Protein AF-A0AA35RTX1-F1 (afdb_monomer_lite)

Structure (mmCIF, N/CA/C/O backbone):
data_AF-A0AA35RTX1-F1
#
_entry.id   AF-A0AA35RTX1-F1
#
loop_
_atom_site.group_PDB
_atom_site.id
_atom_site.type_symbol
_atom_site.label_atom_id
_atom_site.label_alt_id
_atom_site.label_comp_id
_atom_site.label_asym_id
_atom_site.label_entity_id
_atom_site.label_seq_id
_atom_site.pdbx_PDB_ins_code
_atom_site.Cartn_x
_atom_site.Cartn_y
_atom_site.Cartn_z
_atom_site.occupancy
_atom_site.B_iso_or_equiv
_atom_site.auth_seq_id
_atom_site.auth_comp_id
_atom_site.auth_asym_id
_atom_site.auth_atom_id
_atom_site.pdbx_PDB_model_num
ATOM 1 N N . MET A 1 1 ? -9.152 11.169 -4.124 1.00 43.41 1 MET A N 1
ATOM 2 C CA . MET A 1 1 ? -8.876 11.244 -5.568 1.00 43.41 1 MET A CA 1
ATOM 3 C C . MET A 1 1 ? -8.551 9.827 -5.999 1.00 43.41 1 MET A C 1
ATOM 5 O O . MET A 1 1 ? -7.445 9.367 -5.751 1.00 43.41 1 MET A O 1
ATOM 9 N N . GLU A 1 2 ? -9.568 9.090 -6.441 1.00 52.84 2 GLU A N 1
ATOM 10 C CA . GLU A 1 2 ? -9.391 7.766 -7.047 1.00 52.84 2 GLU A CA 1
ATOM 11 C C . GLU A 1 2 ? -8.772 8.004 -8.422 1.00 52.84 2 GLU A C 1
ATOM 13 O O . GLU A 1 2 ? -9.386 8.641 -9.274 1.00 52.84 2 GLU A O 1
ATOM 18 N N . LEU A 1 3 ? -7.515 7.606 -8.590 1.00 53.78 3 LEU A N 1
ATOM 19 C CA . LEU A 1 3 ? -6.882 7.579 -9.903 1.00 53.78 3 LEU A CA 1
ATOM 20 C C . LEU A 1 3 ? -7.445 6.366 -10.637 1.00 53.78 3 LEU A C 1
ATOM 22 O O . LEU A 1 3 ? -7.446 5.265 -10.083 1.00 53.78 3 LEU A O 1
ATOM 26 N N . SER A 1 4 ? -7.963 6.586 -11.841 1.00 64.62 4 SER A N 1
ATOM 27 C CA . SER A 1 4 ? -8.550 5.524 -12.653 1.00 64.62 4 SER A CA 1
ATOM 28 C C . SER A 1 4 ? -7.476 4.502 -13.043 1.00 64.62 4 SER A C 1
ATOM 30 O O . SER A 1 4 ? -6.302 4.848 -13.180 1.00 64.62 4 SER A O 1
ATOM 32 N N . GLU A 1 5 ? -7.851 3.232 -13.227 1.00 61.72 5 GLU A N 1
ATOM 33 C CA . GLU A 1 5 ? -6.925 2.169 -13.671 1.00 61.72 5 GLU A CA 1
ATOM 34 C C . GLU A 1 5 ? -6.174 2.546 -14.966 1.00 61.72 5 GLU A C 1
ATOM 36 O O . GLU A 1 5 ? -5.044 2.113 -15.196 1.00 61.72 5 GLU A O 1
ATOM 41 N N . GLU A 1 6 ? -6.767 3.425 -15.775 1.00 64.25 6 GLU A N 1
ATOM 42 C CA . GLU A 1 6 ? -6.218 3.912 -17.039 1.00 64.25 6 GLU A CA 1
ATOM 43 C C . GLU A 1 6 ? -4.968 4.790 -16.868 1.00 64.25 6 GLU A C 1
ATOM 45 O O . GLU A 1 6 ? -4.125 4.838 -17.771 1.00 64.25 6 GLU A O 1
ATOM 50 N N . ASP A 1 7 ? -4.799 5.434 -15.711 1.00 77.00 7 ASP A N 1
ATOM 51 C CA . ASP A 1 7 ? -3.660 6.315 -15.435 1.00 77.00 7 ASP A CA 1
ATOM 52 C C . ASP A 1 7 ? -2.388 5.515 -15.121 1.00 77.00 7 ASP A C 1
ATOM 54 O O . ASP A 1 7 ? -1.296 5.867 -15.570 1.00 77.00 7 ASP A O 1
ATOM 58 N N . TRP A 1 8 ? -2.528 4.374 -14.440 1.00 78.88 8 TRP A N 1
ATOM 59 C CA . TRP A 1 8 ? -1.402 3.520 -14.044 1.00 78.88 8 TRP A CA 1
ATOM 60 C C . TRP A 1 8 ? -0.687 2.876 -15.234 1.00 78.88 8 TRP A C 1
ATOM 62 O O . TRP A 1 8 ? 0.525 2.673 -15.207 1.00 78.88 8 TRP A O 1
ATOM 72 N N . SER A 1 9 ? -1.426 2.583 -16.304 1.00 83.56 9 SER A N 1
ATOM 73 C CA . SER A 1 9 ? -0.908 1.882 -17.486 1.00 83.56 9 SER A CA 1
ATOM 74 C C . SER A 1 9 ? 0.150 2.671 -18.279 1.00 83.56 9 SER A C 1
ATOM 76 O O . SER A 1 9 ? 0.973 2.078 -18.992 1.00 83.56 9 SER A O 1
ATOM 78 N N . LYS A 1 10 ? 0.132 4.005 -18.157 1.00 86.88 10 LYS A N 1
ATOM 79 C CA . LYS A 1 10 ? 0.979 4.942 -18.914 1.00 86.88 10 LYS A CA 1
ATOM 80 C C . LYS A 1 10 ? 2.290 5.283 -18.205 1.00 86.88 10 LYS A C 1
ATOM 82 O O . LYS A 1 10 ? 3.178 5.839 -18.843 1.00 86.88 10 LYS A O 1
ATOM 87 N N . LEU A 1 11 ? 2.404 4.951 -16.922 1.00 88.19 11 LEU A N 1
ATOM 88 C CA . LEU A 1 11 ? 3.581 5.247 -16.111 1.00 88.19 11 LEU A CA 1
ATOM 89 C C . LEU A 1 11 ? 4.765 4.347 -16.485 1.00 88.19 11 LEU A C 1
ATOM 91 O O . LEU A 1 11 ? 4.610 3.216 -16.968 1.00 88.19 11 LEU A O 1
ATOM 95 N N . SER A 1 12 ? 5.962 4.873 -16.253 1.00 91.56 12 SER A N 1
ATOM 96 C CA . SER A 1 12 ? 7.220 4.143 -16.356 1.00 91.56 12 SER A CA 1
ATOM 97 C C . SER A 1 12 ? 7.379 3.134 -15.204 1.00 91.56 12 SER A C 1
ATOM 99 O O . SER A 1 12 ? 6.735 3.268 -14.160 1.00 91.56 12 SER A O 1
ATOM 101 N N . PRO A 1 13 ? 8.242 2.109 -15.352 1.00 91.56 13 PRO A N 1
ATOM 102 C CA . PRO A 1 13 ? 8.487 1.142 -14.282 1.00 91.56 13 PRO A CA 1
ATOM 103 C C . PRO A 1 13 ? 8.990 1.784 -12.984 1.00 91.56 13 PRO A C 1
ATOM 105 O O . PRO A 1 13 ? 8.620 1.328 -11.909 1.00 91.56 13 PRO A O 1
ATOM 108 N N . GLU A 1 14 ? 9.807 2.835 -13.087 1.00 92.81 14 GLU A N 1
ATOM 109 C CA . GLU A 1 14 ? 10.353 3.568 -11.937 1.00 92.81 14 GLU A CA 1
ATOM 110 C C . GLU A 1 14 ? 9.233 4.286 -11.169 1.00 92.81 14 GLU A C 1
ATOM 112 O O . GLU A 1 14 ? 9.086 4.092 -9.965 1.00 92.81 14 GLU A O 1
ATOM 117 N N . GLU A 1 15 ? 8.345 4.994 -11.873 1.00 93.62 15 GLU A N 1
ATOM 118 C CA . GLU A 1 15 ? 7.189 5.667 -11.259 1.00 93.62 15 GLU A CA 1
ATOM 119 C C . GLU A 1 15 ? 6.214 4.678 -10.595 1.00 93.62 15 GLU A C 1
ATOM 121 O O . GLU A 1 15 ? 5.596 4.986 -9.572 1.00 93.62 15 GLU A O 1
ATOM 126 N N . LEU A 1 16 ? 6.068 3.470 -11.152 1.00 93.94 16 LEU A N 1
ATOM 127 C CA . LEU A 1 16 ? 5.260 2.414 -10.537 1.00 93.94 16 LEU A CA 1
ATOM 128 C C . LEU A 1 16 ? 5.882 1.902 -9.226 1.00 93.94 16 LEU A C 1
ATOM 130 O O . LEU A 1 16 ? 5.140 1.584 -8.292 1.00 93.94 16 LEU A O 1
ATOM 134 N N . MET A 1 17 ? 7.215 1.845 -9.128 1.00 94.44 17 MET A N 1
ATOM 135 C CA . MET A 1 17 ? 7.911 1.494 -7.882 1.00 94.44 17 MET A CA 1
ATOM 136 C C . MET A 1 17 ? 7.719 2.579 -6.822 1.00 94.44 17 MET A C 1
ATOM 138 O O . MET A 1 17 ? 7.289 2.262 -5.712 1.00 94.44 17 MET A O 1
ATOM 142 N N . ASP A 1 18 ? 7.911 3.848 -7.190 1.00 95.31 18 ASP A N 1
ATOM 143 C CA . ASP A 1 18 ? 7.679 4.988 -6.294 1.00 95.31 18 ASP A CA 1
ATOM 144 C C . ASP A 1 18 ? 6.242 4.995 -5.773 1.00 95.31 18 ASP A C 1
ATOM 146 O O . ASP A 1 18 ? 5.979 5.209 -4.583 1.00 95.31 18 ASP A O 1
ATOM 150 N N . ARG A 1 19 ? 5.275 4.697 -6.651 1.00 93.50 19 ARG A N 1
ATOM 151 C CA . ARG A 1 19 ? 3.891 4.558 -6.214 1.00 93.50 19 ARG A CA 1
ATOM 152 C C . ARG A 1 19 ? 3.729 3.433 -5.206 1.00 93.50 19 ARG A C 1
ATOM 154 O O . ARG A 1 19 ? 3.033 3.620 -4.206 1.00 93.50 19 ARG A O 1
ATOM 161 N N . LYS A 1 20 ? 4.256 2.250 -5.508 1.00 95.44 20 LYS A N 1
ATOM 162 C CA . LYS A 1 20 ? 4.137 1.089 -4.626 1.00 95.44 20 LYS A CA 1
ATOM 163 C C . LYS A 1 20 ? 4.685 1.426 -3.237 1.00 95.44 20 LYS A C 1
ATOM 165 O O . LYS A 1 20 ? 4.009 1.140 -2.251 1.00 95.44 20 LYS A O 1
ATOM 170 N N . ASP A 1 21 ? 5.813 2.120 -3.159 1.00 96.94 21 ASP A N 1
ATOM 171 C CA . ASP A 1 21 ? 6.400 2.549 -1.888 1.00 96.94 21 ASP A CA 1
ATOM 172 C C . ASP A 1 21 ? 5.528 3.597 -1.170 1.00 96.94 21 ASP A C 1
ATOM 174 O O . ASP A 1 21 ? 5.332 3.525 0.049 1.00 96.94 21 ASP A O 1
ATOM 178 N N . ALA A 1 22 ? 4.899 4.518 -1.908 1.00 95.81 22 ALA A N 1
ATOM 179 C CA . ALA A 1 22 ? 3.918 5.446 -1.342 1.00 95.81 22 ALA A CA 1
ATOM 180 C C . ALA A 1 22 ? 2.685 4.719 -0.767 1.00 95.81 22 ALA A C 1
ATOM 182 O O . ALA A 1 22 ? 2.209 5.066 0.316 1.00 95.81 22 ALA A O 1
ATOM 183 N N . ILE A 1 23 ? 2.183 3.689 -1.459 1.00 96.25 23 ILE A N 1
ATOM 184 C CA . ILE A 1 23 ? 1.067 2.853 -0.986 1.00 96.25 23 ILE A CA 1
ATOM 185 C C . ILE A 1 23 ? 1.464 2.088 0.283 1.00 96.25 23 ILE A C 1
ATOM 187 O O . ILE A 1 23 ? 0.683 2.032 1.234 1.00 96.25 23 ILE A O 1
ATOM 191 N N . GLU A 1 24 ? 2.666 1.512 0.324 1.00 96.38 24 GLU A N 1
ATOM 192 C CA . GLU A 1 24 ? 3.183 0.799 1.498 1.00 96.38 24 GLU A CA 1
ATOM 193 C C . GLU A 1 24 ? 3.339 1.730 2.701 1.00 96.38 24 GLU A C 1
ATOM 195 O O . GLU A 1 24 ? 2.911 1.383 3.803 1.00 96.38 24 GLU A O 1
ATOM 200 N N . THR A 1 25 ? 3.854 2.939 2.481 1.00 97.62 25 THR A N 1
ATOM 201 C CA . THR A 1 25 ? 3.979 3.968 3.521 1.00 97.62 25 THR A CA 1
ATOM 202 C C . THR A 1 25 ? 2.608 4.364 4.075 1.00 97.62 25 THR A C 1
ATOM 204 O O . THR A 1 25 ? 2.414 4.444 5.289 1.00 97.62 25 THR A O 1
ATOM 207 N N . GLU A 1 26 ? 1.615 4.561 3.204 1.00 96.25 26 GLU A N 1
ATOM 208 C CA . GLU A 1 26 ? 0.253 4.887 3.635 1.00 96.25 26 GLU A CA 1
ATOM 209 C C . GLU A 1 26 ? -0.408 3.721 4.391 1.00 96.25 26 GLU A C 1
ATOM 211 O O . GLU A 1 26 ? -1.103 3.922 5.393 1.00 96.25 26 GLU A O 1
ATOM 216 N N . MET A 1 27 ? -0.161 2.485 3.951 1.00 96.81 27 MET A N 1
ATOM 217 C CA . MET A 1 27 ? -0.644 1.284 4.629 1.00 96.81 27 MET A CA 1
ATOM 218 C C . MET A 1 27 ? -0.033 1.151 6.028 1.00 96.81 27 MET A C 1
ATOM 220 O O . MET A 1 27 ? -0.752 0.835 6.977 1.00 96.81 27 MET A O 1
ATOM 224 N N . GLN A 1 28 ? 1.267 1.431 6.170 1.00 96.81 28 GLN A N 1
ATOM 225 C CA . GLN A 1 28 ? 1.955 1.468 7.462 1.00 96.81 28 GLN A CA 1
ATOM 226 C C . GLN A 1 28 ? 1.355 2.535 8.379 1.00 96.81 28 GLN A C 1
ATOM 228 O O . GLN A 1 28 ? 1.003 2.217 9.511 1.00 96.81 28 GLN A O 1
ATOM 233 N N . ALA A 1 29 ? 1.126 3.752 7.878 1.00 96.62 29 ALA A N 1
ATOM 234 C CA . ALA A 1 29 ? 0.489 4.812 8.659 1.00 96.62 29 ALA A CA 1
ATOM 235 C C . ALA A 1 29 ? -0.903 4.398 9.173 1.00 96.62 29 ALA A C 1
ATOM 237 O O . ALA A 1 29 ? -1.234 4.618 10.339 1.00 96.62 29 ALA A O 1
ATOM 238 N N . CYS A 1 30 ? -1.712 3.738 8.335 1.00 96.06 30 CYS A N 1
ATOM 239 C CA . CYS A 1 30 ? -3.011 3.214 8.757 1.00 96.06 30 CYS A CA 1
ATOM 240 C C . CYS A 1 30 ? -2.882 2.093 9.803 1.00 96.06 30 CYS A C 1
ATOM 242 O O . CYS A 1 30 ? -3.698 2.026 10.721 1.00 96.06 30 CYS A O 1
ATOM 244 N N . ASN A 1 31 ? -1.872 1.224 9.695 1.00 95.31 31 ASN A N 1
ATOM 245 C CA . ASN A 1 31 ? -1.614 0.190 10.701 1.00 95.31 31 ASN A CA 1
ATOM 246 C C . ASN A 1 31 ? -1.215 0.801 12.047 1.00 95.31 31 ASN A C 1
ATOM 248 O O . ASN A 1 31 ? -1.751 0.383 13.068 1.00 95.31 31 ASN A O 1
ATOM 252 N N . THR A 1 32 ? -0.380 1.841 12.059 1.00 95.19 32 THR A N 1
ATOM 253 C CA . THR A 1 32 ? -0.033 2.565 13.291 1.00 95.19 32 THR A CA 1
ATOM 254 C C . THR A 1 32 ? -1.273 3.152 13.968 1.00 95.19 32 THR A C 1
ATOM 256 O O . THR A 1 32 ? -1.397 3.102 15.190 1.00 95.19 32 THR A O 1
ATOM 259 N N . VAL A 1 33 ? -2.249 3.650 13.196 1.00 94.12 33 VAL A N 1
ATOM 260 C CA . VAL A 1 33 ? -3.545 4.077 13.754 1.00 94.12 33 VAL A CA 1
ATOM 261 C C . VAL A 1 33 ? -4.272 2.908 14.427 1.00 94.12 33 VAL A C 1
ATOM 263 O O . VAL A 1 33 ? -4.806 3.082 15.518 1.00 94.12 33 VAL A O 1
ATOM 266 N N . LEU A 1 34 ? -4.281 1.718 13.820 1.00 93.69 34 LEU A N 1
ATOM 267 C CA . LEU A 1 34 ? -4.913 0.529 14.411 1.00 93.69 34 LEU A CA 1
ATOM 268 C C . LEU A 1 34 ? -4.194 0.022 15.669 1.00 93.69 34 LEU A C 1
ATOM 270 O O . LEU A 1 34 ? -4.852 -0.473 16.581 1.00 93.69 34 LEU A O 1
ATOM 274 N N . GLU A 1 35 ? -2.868 0.133 15.720 1.00 92.38 35 GLU A N 1
ATOM 275 C CA . GLU A 1 35 ? -2.058 -0.238 16.885 1.00 92.38 35 GLU A CA 1
ATOM 276 C C . GLU A 1 35 ? -2.311 0.711 18.060 1.00 92.38 35 GLU A C 1
ATOM 278 O O . GLU A 1 35 ? -2.563 0.255 19.176 1.00 92.38 35 GLU A O 1
ATOM 283 N N . ASN A 1 36 ? -2.353 2.020 17.793 1.00 92.69 36 ASN A N 1
ATOM 284 C CA . ASN A 1 36 ? -2.631 3.044 18.802 1.00 92.69 36 ASN A CA 1
ATOM 285 C C . ASN A 1 36 ? -4.056 2.948 19.372 1.00 92.69 36 ASN A C 1
ATOM 287 O O . ASN A 1 36 ? -4.288 3.311 20.523 1.00 92.69 36 ASN A O 1
ATOM 291 N N . GLN A 1 37 ? -5.013 2.448 18.588 1.00 89.94 37 GLN A N 1
ATOM 292 C CA . GLN A 1 37 ? -6.405 2.251 19.001 1.00 89.94 37 GLN A CA 1
ATOM 293 C C . GLN A 1 37 ? -6.588 0.884 19.675 1.00 89.94 37 GLN A C 1
ATOM 295 O O . GLN A 1 37 ? -7.321 0.033 19.178 1.00 89.94 37 GLN A O 1
ATOM 300 N N . GLY A 1 38 ? -5.870 0.648 20.778 1.00 82.12 38 GLY A N 1
ATOM 301 C CA . GLY A 1 38 ? -6.032 -0.542 21.625 1.00 82.12 38 GLY A CA 1
ATOM 302 C C . GLY A 1 38 ? -5.598 -1.869 20.989 1.00 82.12 38 GLY A C 1
ATOM 303 O O . GLY A 1 38 ? -6.011 -2.930 21.454 1.00 82.12 38 GLY A O 1
ATOM 304 N N . GLY A 1 39 ? -4.808 -1.841 19.909 1.00 84.00 39 GLY A N 1
ATOM 305 C CA . GLY A 1 39 ? -4.302 -3.054 19.260 1.00 84.00 39 GLY A CA 1
ATOM 306 C C . GLY A 1 39 ? -5.387 -3.957 18.660 1.00 84.00 39 GLY A C 1
ATOM 307 O O . GLY A 1 39 ? -5.166 -5.152 18.473 1.00 84.00 39 GLY A O 1
ATOM 308 N N . VAL A 1 40 ? -6.565 -3.413 18.332 1.00 86.69 40 VAL A N 1
ATOM 309 C CA . VAL A 1 40 ? -7.711 -4.184 17.802 1.00 86.69 40 VAL A CA 1
ATOM 310 C C . VAL A 1 40 ? -7.366 -4.835 16.450 1.00 86.69 40 VAL A C 1
ATOM 312 O O . VAL A 1 40 ? -7.995 -5.809 16.020 1.00 86.69 40 VAL A O 1
ATOM 315 N N . GLY A 1 41 ? -6.364 -4.290 15.754 1.00 89.81 41 GLY A N 1
ATOM 316 C CA . GLY A 1 41 ? -5.870 -4.799 14.480 1.00 89.81 41 GLY A CA 1
ATOM 317 C C . GLY A 1 41 ? -6.937 -4.763 13.385 1.00 89.81 41 GLY A C 1
ATOM 318 O O . GLY A 1 41 ? -7.915 -4.012 13.447 1.00 89.81 41 GLY A O 1
ATOM 319 N N . MET A 1 42 ? -6.766 -5.597 12.358 1.00 93.00 42 MET A N 1
ATOM 320 C CA . MET A 1 42 ? -7.640 -5.589 11.178 1.00 93.00 42 MET A CA 1
ATOM 321 C C . MET A 1 42 ? -8.979 -6.317 11.384 1.00 93.00 42 MET A C 1
ATOM 323 O O . MET A 1 42 ? -9.981 -5.946 10.779 1.00 93.00 42 MET A O 1
ATOM 327 N N . ASN A 1 43 ? -9.007 -7.333 12.250 1.00 91.69 43 ASN A N 1
ATOM 328 C CA . ASN A 1 43 ? -10.151 -8.243 12.403 1.00 91.69 43 ASN A CA 1
ATOM 329 C C . ASN A 1 43 ? -10.780 -8.224 13.806 1.00 91.69 43 ASN A C 1
ATOM 331 O O . ASN A 1 43 ? -11.759 -8.927 14.040 1.00 91.69 43 ASN A O 1
ATOM 335 N N . GLY A 1 44 ? -10.245 -7.451 14.756 1.00 90.56 44 GLY A N 1
ATOM 336 C CA . GLY A 1 44 ? -10.781 -7.422 16.117 1.00 90.56 44 GLY A CA 1
ATOM 337 C C . GLY A 1 44 ? -12.199 -6.846 16.203 1.00 90.56 44 GLY A C 1
ATOM 338 O O . GLY A 1 44 ? -12.611 -6.023 15.371 1.00 90.56 44 GLY A O 1
ATOM 339 N N . ARG A 1 45 ? -12.937 -7.288 17.229 1.00 91.94 45 ARG A N 1
ATOM 340 C CA . ARG A 1 45 ? -14.308 -6.854 17.540 1.00 91.94 45 ARG A CA 1
ATOM 341 C C . ARG A 1 45 ? -14.328 -5.364 17.899 1.00 91.94 45 ARG A C 1
ATOM 343 O O . ARG A 1 45 ? -13.534 -4.920 18.718 1.00 91.94 45 ARG A O 1
ATOM 350 N N . LEU A 1 46 ? -15.262 -4.619 17.306 1.00 93.00 46 LEU A N 1
ATOM 351 C CA . LEU A 1 46 ? -15.467 -3.179 17.560 1.00 93.00 46 LEU A CA 1
ATOM 352 C C . LEU A 1 46 ? -16.581 -2.890 18.572 1.00 93.00 46 LEU A C 1
ATOM 354 O O . LEU A 1 46 ? -16.829 -1.738 18.916 1.00 93.00 46 LEU A O 1
ATOM 358 N N . VAL A 1 47 ? -17.268 -3.943 19.001 1.00 93.38 47 VAL A N 1
ATOM 359 C CA . VAL A 1 47 ? -18.340 -3.892 19.988 1.00 93.38 47 VAL A CA 1
ATOM 360 C C . VAL A 1 47 ? -17.928 -4.679 21.222 1.00 93.38 47 VAL A C 1
ATOM 362 O O . VAL A 1 47 ? -17.061 -5.569 21.147 1.00 93.38 47 VAL A O 1
ATOM 365 N N . ASP A 1 48 ? -18.500 -4.302 22.353 1.00 91.50 48 ASP A N 1
ATOM 366 C CA . ASP A 1 48 ? -18.406 -5.046 23.603 1.00 91.50 48 ASP A CA 1
ATOM 367 C C . ASP A 1 48 ? -19.344 -6.271 23.591 1.00 91.50 48 ASP A C 1
ATOM 369 O O . ASP A 1 48 ? -19.838 -6.697 22.538 1.00 91.50 48 ASP A O 1
ATOM 373 N N . ASP A 1 49 ? -19.508 -6.905 24.749 1.00 92.25 49 ASP A N 1
ATOM 374 C CA . ASP A 1 49 ? -20.338 -8.101 24.919 1.00 92.25 49 ASP A CA 1
ATOM 375 C C . ASP A 1 49 ? -21.836 -7.783 25.043 1.00 92.25 49 ASP A C 1
ATOM 377 O O . ASP A 1 49 ? -22.669 -8.664 24.839 1.00 92.25 49 ASP A O 1
ATOM 381 N N . GLU A 1 50 ? -22.179 -6.521 25.293 1.00 92.38 50 GLU A N 1
ATOM 382 C CA . GLU A 1 50 ? -23.553 -6.016 25.361 1.00 92.38 50 GLU A CA 1
ATOM 383 C C . GLU A 1 50 ? -24.045 -5.512 23.990 1.00 92.38 50 GLU A C 1
ATOM 385 O O . GLU A 1 50 ? -25.241 -5.312 23.783 1.00 92.38 50 GLU A O 1
ATOM 390 N N . GLY A 1 51 ? -23.133 -5.372 23.021 1.00 92.00 51 GLY A N 1
ATOM 391 C CA . GLY A 1 51 ? -23.421 -4.974 21.645 1.00 92.00 51 GLY A CA 1
ATOM 392 C C . GLY A 1 51 ? -23.264 -3.477 21.383 1.00 92.00 51 GLY A C 1
ATOM 393 O O . GLY A 1 51 ? -23.622 -3.013 20.296 1.00 92.00 51 GLY A O 1
ATOM 394 N N . PHE A 1 52 ? -22.706 -2.720 22.328 1.00 92.38 52 PHE A N 1
ATOM 395 C CA . PHE A 1 52 ? -22.450 -1.293 22.174 1.00 92.38 52 PHE A CA 1
ATOM 396 C C . PHE A 1 52 ? -21.053 -1.030 21.582 1.00 92.38 52 PHE A C 1
ATOM 398 O O . PHE A 1 52 ? -20.153 -1.874 21.680 1.00 92.38 52 PHE A O 1
ATOM 405 N N . PRO A 1 53 ? -20.847 0.117 20.898 1.00 93.62 53 PRO A N 1
ATOM 406 C CA . PRO A 1 53 ? -19.523 0.535 20.454 1.00 93.62 53 PRO A CA 1
ATOM 407 C C . PRO A 1 53 ? -18.579 0.640 21.646 1.00 93.62 53 PRO A C 1
ATOM 409 O O . PRO A 1 53 ? -18.907 1.266 22.652 1.00 93.62 53 PRO A O 1
ATOM 412 N N . ARG A 1 54 ? -17.395 0.053 21.505 1.00 92.75 54 ARG A N 1
ATOM 413 C CA . ARG A 1 54 ? -16.389 0.055 22.562 1.00 92.75 54 ARG A CA 1
ATOM 414 C C . ARG A 1 54 ? -15.991 1.478 22.974 1.00 92.75 54 ARG A C 1
ATOM 416 O O . ARG A 1 54 ? -15.633 2.260 22.093 1.00 92.75 54 ARG A O 1
ATOM 423 N N . PRO A 1 55 ? -16.013 1.811 24.277 1.00 90.56 55 PRO A N 1
ATOM 424 C CA . PRO A 1 55 ? -15.661 3.146 24.754 1.00 90.56 55 PRO A CA 1
ATOM 425 C C . PRO A 1 55 ? -14.145 3.389 24.796 1.00 90.56 55 PRO A C 1
ATOM 427 O O . PRO A 1 55 ? -13.713 4.536 24.836 1.00 90.56 55 PRO A O 1
ATOM 430 N N . ASP A 1 56 ? -13.336 2.326 24.798 1.00 90.38 56 ASP A N 1
AT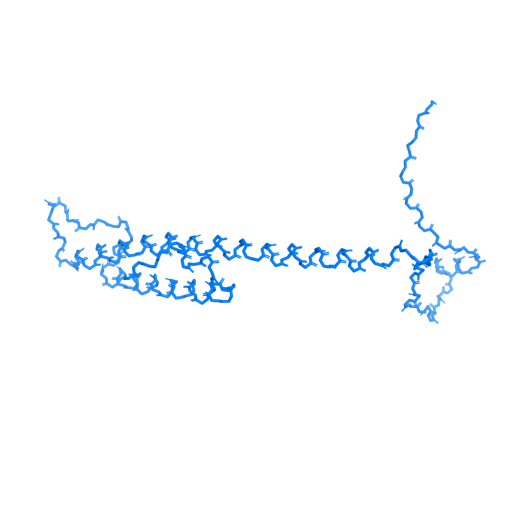OM 431 C CA . ASP A 1 56 ? -11.872 2.375 24.864 1.00 90.38 56 ASP A CA 1
ATOM 432 C C . ASP A 1 56 ? -11.201 2.736 23.530 1.00 90.38 56 ASP A C 1
ATOM 434 O O . ASP A 1 56 ? -10.020 3.079 23.517 1.00 90.38 56 ASP A O 1
ATOM 438 N N . ILE A 1 57 ? -11.935 2.688 22.414 1.00 91.38 57 ILE A N 1
ATOM 439 C CA . ILE A 1 57 ? -11.399 2.931 21.070 1.00 91.38 57 ILE A CA 1
ATOM 440 C C . ILE A 1 57 ? -12.277 3.894 20.276 1.00 91.38 57 ILE A C 1
ATOM 442 O O . ILE A 1 57 ? -13.504 3.888 20.378 1.00 91.38 57 ILE A O 1
ATOM 446 N N . ASP A 1 58 ? -11.660 4.654 19.374 1.00 94.06 58 ASP A N 1
ATOM 447 C CA . ASP A 1 58 ? -12.415 5.361 18.343 1.00 94.06 58 ASP A CA 1
ATOM 448 C C . ASP A 1 58 ? -12.823 4.381 17.229 1.00 94.06 58 ASP A C 1
ATOM 450 O O . ASP A 1 58 ? -12.101 4.139 16.253 1.00 94.06 58 ASP A O 1
ATOM 454 N N . VAL A 1 59 ? -14.024 3.814 17.370 1.00 93.00 59 VAL A N 1
ATOM 455 C CA . VAL A 1 59 ? -14.616 2.873 16.405 1.00 93.00 59 VAL A CA 1
ATOM 456 C C . VAL A 1 59 ? -14.683 3.460 14.989 1.00 93.00 59 VAL A C 1
ATOM 458 O O . VAL A 1 59 ? -14.534 2.722 14.008 1.00 93.00 59 VAL A O 1
ATOM 461 N N . TYR A 1 60 ? -14.893 4.771 14.849 1.00 94.12 60 TYR A N 1
ATOM 462 C CA . TYR A 1 60 ? -14.967 5.418 13.542 1.00 94.12 60 TYR A CA 1
ATOM 463 C C . TYR A 1 60 ? -13.588 5.496 12.881 1.00 94.12 60 TYR A C 1
ATOM 465 O O . TYR A 1 60 ? -13.445 5.097 11.719 1.00 94.12 60 TYR A O 1
ATOM 473 N N . ALA A 1 61 ? -12.565 5.932 13.621 1.00 93.75 61 ALA A N 1
ATOM 474 C CA . ALA A 1 61 ? -11.189 5.954 13.130 1.00 93.75 61 ALA A CA 1
ATOM 475 C C . ALA A 1 61 ? -10.712 4.553 12.724 1.00 93.75 61 ALA A C 1
ATOM 477 O O . ALA A 1 61 ? -10.166 4.380 11.631 1.00 93.75 61 ALA A O 1
ATOM 478 N N . VAL A 1 62 ? -10.999 3.536 13.545 1.00 95.12 62 VAL A N 1
ATOM 479 C CA . VAL A 1 62 ? -10.647 2.139 13.251 1.00 95.12 62 VAL A CA 1
ATOM 480 C C . VAL A 1 62 ? -11.331 1.648 11.973 1.00 95.12 62 VAL A C 1
ATOM 482 O O . VAL A 1 62 ? -10.672 1.069 11.108 1.00 95.12 62 VAL A O 1
ATOM 485 N N . ARG A 1 63 ? -12.633 1.910 11.791 1.00 95.25 63 ARG A N 1
ATOM 486 C CA . ARG A 1 63 ? -13.347 1.542 10.553 1.00 95.25 63 ARG A CA 1
ATOM 487 C C . ARG A 1 63 ? -12.744 2.211 9.324 1.00 95.25 63 ARG A C 1
ATOM 489 O O . ARG A 1 63 ? -12.543 1.546 8.308 1.00 95.25 63 ARG A O 1
ATOM 496 N N . ARG A 1 64 ? -12.431 3.506 9.412 1.00 95.94 64 ARG A N 1
ATOM 497 C CA . ARG A 1 64 ? -11.795 4.234 8.308 1.00 95.94 64 ARG A CA 1
ATOM 498 C C . ARG A 1 64 ? -10.424 3.666 7.967 1.00 95.94 64 ARG A C 1
ATOM 500 O O . ARG A 1 64 ? -10.164 3.428 6.790 1.00 95.94 64 ARG A O 1
ATOM 507 N N . ALA A 1 65 ? -9.585 3.416 8.970 1.00 96.19 65 ALA A N 1
ATOM 508 C CA . ALA A 1 65 ? -8.256 2.845 8.777 1.00 96.19 65 ALA A CA 1
ATOM 509 C C . ALA A 1 65 ? -8.333 1.451 8.134 1.00 96.19 65 ALA A C 1
ATOM 511 O O . ALA A 1 65 ? -7.649 1.197 7.145 1.00 96.19 65 ALA A O 1
ATOM 512 N N . ARG A 1 66 ? -9.231 0.576 8.612 1.00 96.44 66 ARG A N 1
ATOM 513 C CA . ARG A 1 66 ? -9.452 -0.753 8.014 1.00 96.44 66 ARG A CA 1
ATOM 514 C C . ARG A 1 66 ? -9.891 -0.662 6.559 1.00 96.44 66 ARG A C 1
ATOM 516 O O . ARG A 1 66 ? -9.291 -1.301 5.701 1.00 96.44 66 ARG A O 1
ATOM 523 N N . ASN A 1 67 ? -10.898 0.154 6.260 1.00 96.19 67 ASN A N 1
ATOM 524 C CA . ASN A 1 67 ? -11.363 0.312 4.883 1.00 96.19 67 ASN A CA 1
ATOM 525 C C . ASN A 1 67 ? -10.240 0.834 3.984 1.00 96.19 67 ASN A C 1
ATOM 527 O O . ASN A 1 67 ? -10.035 0.310 2.891 1.00 96.19 67 ASN A O 1
ATOM 531 N N . ARG A 1 68 ? -9.459 1.805 4.470 1.00 96.12 68 ARG A N 1
ATOM 532 C CA . ARG A 1 68 ? -8.335 2.350 3.713 1.00 96.12 68 ARG A CA 1
ATOM 533 C C . ARG A 1 68 ? -7.268 1.295 3.434 1.00 96.12 68 ARG A C 1
ATOM 535 O O . ARG A 1 68 ? -6.838 1.186 2.293 1.00 96.12 68 ARG A O 1
ATOM 542 N N . ILE A 1 69 ? -6.900 0.482 4.423 1.00 96.56 69 ILE A N 1
ATOM 543 C CA . ILE A 1 69 ? -5.946 -0.624 4.246 1.00 96.56 69 ILE A CA 1
ATOM 544 C C . ILE A 1 69 ? -6.453 -1.635 3.211 1.00 96.56 69 ILE A C 1
ATOM 546 O O . ILE A 1 69 ? -5.661 -2.105 2.400 1.00 96.56 69 ILE A O 1
ATOM 550 N N . ILE A 1 70 ? -7.748 -1.974 3.207 1.00 95.75 70 ILE A N 1
ATOM 551 C CA . ILE A 1 70 ? -8.316 -2.905 2.213 1.00 95.75 70 ILE A CA 1
ATOM 552 C C . ILE A 1 70 ? -8.157 -2.338 0.802 1.00 95.75 70 ILE A C 1
ATOM 554 O O . ILE A 1 70 ? -7.641 -3.035 -0.071 1.00 95.75 70 ILE A O 1
ATOM 558 N N . CYS A 1 71 ? -8.541 -1.077 0.592 1.00 94.94 71 CYS A N 1
ATOM 559 C CA . CYS A 1 71 ? -8.365 -0.401 -0.694 1.00 94.94 71 CYS A CA 1
ATOM 560 C C . CYS A 1 71 ? -6.888 -0.377 -1.111 1.00 94.94 71 CYS A C 1
ATOM 562 O O . CYS A 1 71 ? -6.551 -0.850 -2.188 1.00 94.94 71 CYS A O 1
ATOM 564 N N . LEU A 1 72 ? -5.995 0.061 -0.218 1.00 96.06 72 LEU A N 1
ATOM 565 C CA . LEU A 1 72 ? -4.560 0.147 -0.496 1.00 96.06 72 LEU A CA 1
ATOM 566 C C . LEU A 1 72 ? -3.930 -1.211 -0.821 1.00 96.06 72 LEU A C 1
ATOM 568 O O . LEU A 1 72 ? -3.044 -1.283 -1.664 1.00 96.06 72 LEU A O 1
ATOM 572 N N . ARG A 1 73 ? -4.376 -2.302 -0.188 1.00 95.75 73 ARG A N 1
ATOM 573 C CA . ARG A 1 73 ? -3.908 -3.659 -0.523 1.00 95.75 73 ARG A CA 1
ATOM 574 C C . ARG A 1 73 ? -4.330 -4.082 -1.926 1.00 95.75 73 ARG A C 1
ATOM 576 O O . ARG A 1 73 ? -3.555 -4.743 -2.614 1.00 95.75 73 ARG A O 1
ATOM 583 N N . ASN A 1 74 ? -5.540 -3.717 -2.345 1.00 94.56 74 ASN A N 1
ATOM 584 C CA . ASN A 1 74 ? -6.006 -3.987 -3.702 1.00 94.56 74 ASN A CA 1
ATOM 585 C C . ASN A 1 74 ? -5.209 -3.163 -4.722 1.00 94.56 74 ASN A C 1
ATOM 587 O O . ASN A 1 74 ? -4.723 -3.731 -5.698 1.00 94.56 74 ASN A O 1
ATOM 591 N N . ASP A 1 75 ? -4.994 -1.876 -4.441 1.00 93.12 75 ASP A N 1
ATOM 592 C CA . ASP A 1 75 ? -4.197 -0.979 -5.283 1.00 93.12 75 ASP A CA 1
ATOM 593 C C . ASP A 1 75 ? -2.748 -1.473 -5.402 1.00 93.12 75 ASP A C 1
ATOM 595 O O . ASP A 1 75 ? -2.207 -1.569 -6.499 1.00 93.12 75 ASP A O 1
ATOM 599 N N . HIS A 1 76 ? -2.127 -1.866 -4.284 1.00 95.12 76 HIS A N 1
ATOM 600 C CA . HIS A 1 76 ? -0.775 -2.436 -4.258 1.00 95.12 76 HIS A CA 1
ATOM 601 C C . HIS A 1 76 ? -0.666 -3.678 -5.142 1.00 95.12 76 HIS A C 1
ATOM 603 O O . HIS A 1 76 ? 0.254 -3.791 -5.952 1.00 95.12 76 HIS A O 1
ATOM 609 N N . LYS A 1 77 ? -1.647 -4.583 -5.042 1.00 95.38 77 LYS A N 1
ATOM 610 C CA . LYS A 1 77 ? -1.712 -5.783 -5.879 1.00 95.38 77 LYS A CA 1
ATOM 611 C C . LYS A 1 77 ? -1.860 -5.436 -7.363 1.00 95.38 77 LYS A C 1
ATOM 613 O O . LYS A 1 77 ? -1.279 -6.130 -8.193 1.00 95.38 77 LYS A O 1
ATOM 618 N N . ALA A 1 78 ? -2.632 -4.404 -7.702 1.00 93.38 78 ALA A N 1
ATOM 619 C CA . ALA A 1 78 ? -2.784 -3.940 -9.079 1.00 93.38 78 ALA A CA 1
ATOM 620 C C . ALA A 1 78 ? -1.474 -3.341 -9.620 1.00 93.38 78 ALA A C 1
ATOM 622 O O . ALA A 1 78 ? -1.008 -3.756 -10.680 1.00 93.38 78 ALA A O 1
ATOM 623 N N . VAL A 1 79 ? -0.830 -2.451 -8.858 1.00 93.75 79 VAL A N 1
ATOM 624 C CA . VAL A 1 79 ? 0.461 -1.843 -9.224 1.00 93.75 79 VAL A CA 1
ATOM 625 C C . VAL A 1 79 ? 1.543 -2.909 -9.405 1.00 93.75 79 VAL A C 1
ATOM 627 O O . VAL A 1 79 ? 2.286 -2.868 -10.380 1.00 93.75 79 VAL A O 1
ATOM 630 N N . MET A 1 80 ? 1.596 -3.913 -8.529 1.00 95.38 80 MET A N 1
ATOM 631 C CA . MET A 1 80 ? 2.570 -5.002 -8.643 1.00 95.38 80 MET A CA 1
ATOM 632 C C . MET A 1 80 ? 2.428 -5.821 -9.925 1.00 95.38 80 MET A C 1
ATOM 634 O O . MET A 1 80 ? 3.433 -6.140 -10.556 1.00 95.38 80 MET A O 1
ATOM 638 N N . LYS A 1 81 ? 1.194 -6.114 -10.347 1.00 94.50 81 LYS A N 1
ATOM 639 C CA . LYS A 1 81 ? 0.952 -6.788 -11.630 1.00 94.50 81 LYS A CA 1
ATOM 640 C C . LYS A 1 81 ? 1.440 -5.952 -12.811 1.00 94.50 81 LYS A C 1
ATOM 642 O O . LYS A 1 81 ? 2.080 -6.479 -13.712 1.00 94.50 81 LYS A O 1
ATOM 647 N N . LEU A 1 82 ? 1.189 -4.643 -12.786 1.00 93.44 82 LEU A N 1
ATOM 648 C CA . LEU A 1 82 ? 1.652 -3.742 -13.842 1.00 93.44 82 LEU A CA 1
ATOM 649 C C . LEU A 1 82 ? 3.184 -3.681 -13.909 1.00 93.44 82 LEU A C 1
ATOM 651 O O . LEU A 1 82 ? 3.746 -3.688 -15.002 1.00 93.44 82 LEU A O 1
ATOM 655 N N . ILE A 1 83 ? 3.868 -3.670 -12.760 1.00 94.62 83 ILE A N 1
ATOM 656 C CA . ILE A 1 83 ? 5.338 -3.736 -12.707 1.00 94.62 83 ILE A CA 1
ATOM 657 C C . ILE A 1 83 ? 5.837 -5.027 -13.369 1.00 94.62 83 ILE A C 1
ATOM 659 O O . ILE A 1 83 ? 6.731 -4.973 -14.215 1.00 94.62 83 ILE A O 1
ATOM 663 N N . GLU A 1 84 ? 5.248 -6.174 -13.022 1.00 94.81 84 GLU A N 1
ATOM 664 C CA . GLU A 1 84 ? 5.584 -7.473 -13.617 1.00 94.81 84 GLU A CA 1
ATOM 665 C C . GLU A 1 84 ? 5.424 -7.448 -15.148 1.00 94.81 84 GLU A C 1
ATOM 667 O O . GLU A 1 84 ? 6.357 -7.787 -15.883 1.00 94.81 84 GLU A O 1
ATOM 672 N N . GLU A 1 85 ? 4.288 -6.958 -15.646 1.00 93.69 85 GLU A N 1
ATOM 673 C CA . GLU A 1 85 ? 4.005 -6.842 -17.080 1.00 93.69 85 GLU A CA 1
ATOM 674 C C . GLU A 1 85 ? 5.015 -5.947 -17.814 1.00 93.69 85 GLU A C 1
ATOM 676 O O . GLU A 1 85 ? 5.550 -6.337 -18.858 1.00 93.69 85 GLU A O 1
ATOM 681 N N . LYS A 1 86 ? 5.326 -4.765 -17.269 1.00 92.12 86 LYS A N 1
ATOM 682 C CA . LYS A 1 86 ? 6.285 -3.826 -17.875 1.00 92.12 86 LYS A CA 1
ATOM 683 C C . LYS A 1 86 ? 7.699 -4.404 -17.913 1.00 92.12 86 LYS A C 1
ATOM 685 O O . LYS A 1 86 ? 8.389 -4.278 -18.925 1.00 92.12 86 LYS A O 1
ATOM 690 N N . LEU A 1 87 ? 8.128 -5.091 -16.854 1.00 92.94 87 LEU A N 1
ATOM 691 C CA . LEU A 1 87 ? 9.428 -5.768 -16.830 1.00 92.94 87 LEU A CA 1
ATOM 692 C C . LEU A 1 87 ? 9.500 -6.890 -17.872 1.00 92.94 87 LEU A C 1
ATOM 694 O O . LEU A 1 87 ? 10.513 -7.037 -18.564 1.00 92.94 87 LEU A O 1
ATOM 698 N N . HIS A 1 88 ? 8.422 -7.660 -18.041 1.00 93.31 88 HIS A N 1
ATOM 699 C CA . HIS A 1 88 ? 8.353 -8.675 -19.088 1.00 93.31 88 HIS A CA 1
ATOM 700 C C . HIS A 1 88 ? 8.447 -8.080 -20.496 1.00 93.31 88 HIS A C 1
ATOM 702 O O . HIS A 1 88 ? 9.160 -8.653 -21.327 1.00 93.31 88 HIS A O 1
ATOM 708 N N . GLN A 1 89 ? 7.792 -6.943 -20.753 1.00 91.88 89 GLN A N 1
ATOM 709 C CA . GLN A 1 89 ? 7.869 -6.224 -22.031 1.00 91.88 89 GLN A CA 1
ATOM 710 C C . GLN A 1 89 ? 9.311 -5.807 -22.345 1.00 91.88 89 GLN A C 1
ATOM 712 O O . GLN A 1 89 ? 9.848 -6.201 -23.380 1.00 91.88 89 GLN A O 1
ATOM 717 N N . ILE A 1 90 ? 9.992 -5.144 -21.404 1.00 91.00 90 ILE A N 1
ATOM 718 C CA . ILE A 1 90 ? 11.389 -4.699 -21.569 1.00 91.00 90 ILE A CA 1
ATOM 719 C C . ILE A 1 90 ? 12.327 -5.880 -21.862 1.00 91.00 90 ILE A C 1
ATOM 721 O O . ILE A 1 90 ? 13.201 -5.818 -22.737 1.00 91.00 90 ILE A O 1
ATOM 725 N N . HIS A 1 91 ? 12.157 -6.992 -21.143 1.00 91.38 91 HIS A N 1
ATOM 726 C CA . HIS A 1 91 ? 12.958 -8.192 -21.370 1.00 91.38 91 HIS A CA 1
ATOM 727 C C . HIS A 1 91 ? 12.650 -8.859 -22.715 1.00 91.38 91 HIS A C 1
ATOM 729 O O . HIS A 1 91 ? 13.567 -9.369 -23.362 1.00 91.38 91 HIS A O 1
ATOM 735 N N . ALA A 1 92 ? 11.387 -8.875 -23.146 1.00 92.75 92 ALA A N 1
ATOM 736 C CA . ALA A 1 92 ? 10.997 -9.404 -24.449 1.00 92.75 92 ALA A CA 1
ATOM 737 C C . ALA A 1 92 ? 11.597 -8.574 -25.592 1.00 92.75 92 ALA A C 1
ATOM 739 O O . ALA A 1 92 ? 12.236 -9.142 -26.477 1.00 92.75 92 ALA A O 1
ATOM 740 N N . GLU A 1 93 ? 11.494 -7.248 -25.521 1.00 90.19 93 GLU A N 1
ATOM 741 C CA . GLU A 1 93 ? 12.099 -6.320 -26.482 1.00 90.19 93 GLU A CA 1
ATOM 742 C C . GLU A 1 93 ? 13.621 -6.483 -26.549 1.00 90.19 93 GLU A C 1
ATOM 744 O O . GLU A 1 93 ? 14.208 -6.573 -27.628 1.00 90.19 93 GLU A O 1
ATOM 749 N N . THR A 1 94 ? 14.275 -6.611 -25.392 1.00 88.81 94 THR A N 1
ATOM 750 C CA . THR A 1 94 ? 15.726 -6.824 -25.327 1.00 88.81 94 THR A CA 1
ATOM 751 C C . THR A 1 94 ? 16.137 -8.162 -25.948 1.00 88.81 94 THR A C 1
ATOM 753 O O . THR A 1 94 ? 17.162 -8.221 -26.630 1.00 88.81 94 THR A O 1
ATOM 756 N N . ARG A 1 95 ? 15.353 -9.234 -25.753 1.00 88.44 95 ARG A N 1
ATOM 757 C CA . ARG A 1 95 ? 15.602 -10.535 -26.401 1.00 88.44 95 ARG A CA 1
ATOM 758 C C . ARG A 1 95 ? 15.450 -10.452 -27.915 1.00 88.44 95 ARG A C 1
ATOM 760 O O . ARG A 1 95 ? 16.303 -10.983 -28.614 1.00 88.44 95 ARG A O 1
ATOM 767 N N . LEU A 1 96 ? 14.415 -9.773 -28.409 1.00 87.12 96 LEU A N 1
ATOM 768 C CA . LEU A 1 96 ? 14.201 -9.581 -29.846 1.00 87.12 96 LEU A CA 1
ATOM 769 C C . LEU A 1 96 ? 15.334 -8.772 -30.480 1.00 87.12 96 LEU A C 1
ATOM 771 O O . LEU A 1 96 ? 15.862 -9.179 -31.510 1.00 87.12 96 LEU A O 1
ATOM 775 N N . ARG A 1 97 ? 15.773 -7.684 -29.833 1.00 81.69 97 ARG A N 1
ATOM 776 C CA . ARG A 1 97 ? 16.913 -6.883 -30.300 1.00 81.69 97 ARG A CA 1
ATOM 777 C C . ARG A 1 97 ? 18.203 -7.706 -30.368 1.00 81.69 97 ARG A C 1
ATOM 779 O O . ARG A 1 97 ? 18.863 -7.704 -31.398 1.00 81.69 97 ARG A O 1
ATOM 786 N N . ARG A 1 98 ? 18.521 -8.468 -29.316 1.00 76.69 98 ARG A N 1
ATOM 787 C CA . ARG A 1 98 ? 19.705 -9.351 -29.296 1.00 76.69 98 ARG A CA 1
ATOM 788 C C . ARG A 1 98 ? 19.605 -10.499 -30.308 1.00 76.69 98 ARG A C 1
ATOM 790 O O . ARG A 1 98 ? 20.612 -10.888 -30.887 1.00 76.69 98 ARG A O 1
ATOM 797 N N . GLY A 1 99 ? 18.402 -11.032 -30.528 1.00 70.69 99 GLY A N 1
ATOM 798 C CA . GLY A 1 99 ? 18.129 -12.038 -31.556 1.00 70.69 99 GLY A CA 1
ATOM 799 C C . GLY A 1 99 ? 18.365 -11.493 -32.965 1.00 70.69 99 GLY A C 1
ATOM 800 O O . GLY A 1 99 ? 19.115 -12.093 -33.729 1.00 70.69 99 GLY A O 1
ATOM 801 N N . ALA A 1 100 ? 17.838 -10.307 -33.273 1.00 60.50 100 ALA A N 1
ATOM 802 C CA . ALA A 1 100 ? 18.048 -9.634 -34.556 1.00 60.50 100 ALA A CA 1
ATOM 803 C C . ALA A 1 100 ? 19.523 -9.255 -34.800 1.00 60.50 100 ALA A C 1
ATOM 805 O O . ALA A 1 100 ? 20.024 -9.393 -35.915 1.00 60.50 100 ALA A O 1
ATOM 806 N N . GLU A 1 101 ? 20.249 -8.843 -33.757 1.00 56.56 101 GLU A N 1
ATOM 807 C CA . GLU A 1 101 ? 21.702 -8.617 -33.815 1.00 56.56 101 GLU A CA 1
ATOM 808 C C . GLU A 1 101 ? 22.481 -9.917 -34.091 1.00 56.56 101 GLU A C 1
ATOM 810 O O . GLU A 1 101 ? 23.511 -9.878 -34.763 1.00 56.56 101 GLU A O 1
ATOM 815 N N . SER A 1 102 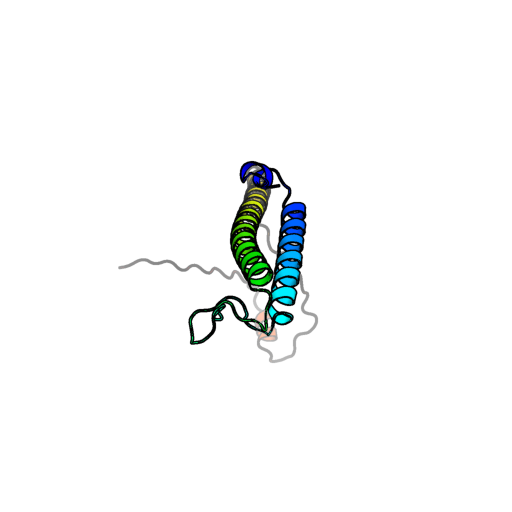? 21.982 -11.076 -33.642 1.00 53.75 102 SER A N 1
ATOM 816 C CA . SER A 1 102 ? 22.583 -12.383 -33.947 1.00 53.75 102 SER A CA 1
ATOM 817 C C . SER A 1 102 ? 22.241 -12.912 -35.351 1.00 53.75 102 SER A C 1
ATOM 819 O O . SER A 1 102 ? 23.066 -13.584 -35.968 1.00 53.75 102 SER A O 1
ATOM 821 N N . GLU A 1 103 ? 21.076 -12.558 -35.905 1.00 49.78 103 GLU A N 1
ATOM 822 C CA . GLU A 1 103 ? 20.640 -12.966 -37.252 1.00 49.78 103 GLU A CA 1
ATOM 823 C C . GLU A 1 103 ? 21.244 -12.094 -38.370 1.00 49.78 103 GLU A C 1
ATOM 825 O O . GLU A 1 103 ? 21.445 -12.570 -39.489 1.00 49.78 103 GLU A O 1
ATOM 830 N N . GLY A 1 104 ? 21.646 -10.854 -38.065 1.00 42.88 104 GLY A N 1
ATOM 831 C CA . GLY A 1 104 ? 22.400 -9.984 -38.981 1.00 42.88 104 GLY A CA 1
ATOM 832 C C . GLY A 1 104 ? 23.824 -10.465 -39.302 1.00 42.88 104 GLY A C 1
ATOM 833 O O . GLY A 1 104 ? 24.431 -9.985 -40.258 1.00 42.88 104 GLY A O 1
ATOM 834 N N . VAL A 1 105 ? 24.350 -11.439 -38.550 1.00 47.59 105 VAL A N 1
ATOM 835 C CA . VAL A 1 105 ? 25.682 -12.043 -38.764 1.00 47.59 105 VAL A CA 1
ATOM 836 C C . VAL A 1 105 ? 25.582 -13.404 -39.480 1.00 47.59 105 VAL A C 1
ATOM 838 O O . VAL A 1 105 ? 26.592 -14.012 -39.817 1.00 47.59 105 VAL A O 1
ATOM 841 N N . ALA A 1 106 ? 24.372 -13.880 -39.797 1.00 45.88 106 ALA A N 1
ATOM 842 C CA . ALA A 1 106 ? 24.148 -15.180 -40.438 1.00 45.88 106 ALA A CA 1
ATOM 843 C C . ALA A 1 106 ? 24.026 -15.118 -41.977 1.00 45.88 106 ALA A C 1
ATOM 845 O O . ALA A 1 106 ? 23.547 -16.064 -42.604 1.00 45.88 106 ALA A O 1
ATOM 846 N N . ARG A 1 107 ? 24.471 -14.026 -42.618 1.00 46.16 107 ARG A N 1
ATOM 847 C CA . ARG A 1 107 ? 24.587 -13.934 -44.089 1.00 46.16 107 ARG A CA 1
ATOM 848 C C . ARG A 1 107 ? 25.949 -13.394 -44.535 1.00 46.16 107 ARG A C 1
ATOM 850 O O . ARG A 1 107 ? 26.034 -12.505 -45.374 1.00 46.16 107 ARG A O 1
ATOM 857 N N . GLY A 1 108 ? 27.015 -13.948 -43.967 1.00 45.09 108 GLY A N 1
ATOM 858 C CA . GLY A 1 108 ? 28.390 -13.672 -44.373 1.00 45.09 108 GLY A CA 1
ATOM 859 C C . GLY A 1 108 ? 29.365 -14.612 -43.672 1.00 45.09 108 GLY A C 1
ATOM 860 O O . GLY A 1 108 ? 29.733 -14.359 -42.538 1.00 45.09 108 GLY A O 1
ATOM 861 N N . GLU A 1 109 ? 29.742 -15.679 -44.377 1.00 47.44 109 GLU A N 1
ATOM 862 C CA . GLU A 1 109 ? 30.826 -16.629 -44.083 1.00 47.44 109 GLU A CA 1
ATOM 863 C C . GLU A 1 109 ? 30.817 -17.361 -42.729 1.00 47.44 109 GLU A C 1
ATOM 865 O O . GLU A 1 109 ? 30.960 -16.815 -41.640 1.00 47.44 109 GLU A O 1
ATOM 870 N N . GLU A 1 110 ? 30.755 -18.683 -42.852 1.00 46.69 110 GLU A N 1
ATOM 871 C CA . GLU A 1 110 ? 30.877 -19.709 -41.825 1.00 46.69 110 GLU A CA 1
ATOM 872 C C . GLU A 1 110 ? 32.263 -19.691 -41.153 1.00 46.69 110 GLU A C 1
ATOM 874 O O . GLU A 1 110 ? 33.080 -20.603 -41.293 1.00 46.69 110 GLU A O 1
ATOM 879 N N . ARG A 1 111 ? 32.569 -18.642 -40.388 1.00 54.09 111 ARG A N 1
ATOM 880 C CA . ARG A 1 111 ? 33.743 -18.629 -39.521 1.00 54.09 111 ARG A CA 1
ATOM 881 C C . ARG A 1 111 ? 33.361 -19.293 -38.210 1.00 54.09 111 ARG A C 1
ATOM 883 O O . ARG A 1 111 ? 32.891 -18.642 -37.283 1.00 54.09 111 ARG A O 1
ATOM 890 N N . ARG A 1 112 ? 33.565 -20.614 -38.145 1.00 53.88 112 ARG A N 1
ATOM 891 C CA . ARG A 1 112 ? 33.546 -21.386 -36.893 1.00 53.88 112 ARG A CA 1
ATOM 892 C C . ARG A 1 112 ? 34.324 -20.592 -35.842 1.00 53.88 112 ARG A C 1
ATOM 894 O O . ARG A 1 112 ? 35.543 -20.462 -35.964 1.00 53.88 112 ARG A O 1
ATOM 901 N N . ILE A 1 113 ? 33.630 -20.031 -34.852 1.00 62.03 113 ILE A N 1
ATOM 902 C CA . ILE A 1 113 ? 34.271 -19.379 -33.711 1.00 62.03 113 ILE A CA 1
ATOM 903 C C . ILE A 1 113 ? 34.923 -20.505 -32.914 1.00 62.03 113 ILE A C 1
ATOM 905 O O . ILE A 1 113 ? 34.307 -21.130 -32.054 1.00 62.03 113 ILE A O 1
ATOM 909 N N . LEU A 1 114 ? 36.162 -20.831 -33.274 1.00 60.69 114 LEU A N 1
ATOM 910 C CA . LEU A 1 114 ? 37.025 -21.639 -32.433 1.00 60.69 114 LEU A CA 1
ATOM 911 C C . LEU A 1 114 ? 37.264 -20.815 -31.163 1.00 60.69 114 LEU A C 1
ATOM 913 O O . LEU A 1 114 ? 37.673 -19.657 -31.283 1.00 60.69 114 LEU A O 1
ATOM 917 N N . PRO A 1 115 ? 36.979 -21.355 -29.965 1.00 67.88 115 PRO A N 1
ATOM 918 C CA . PRO A 1 115 ? 37.235 -20.629 -28.734 1.00 67.88 115 PRO A CA 1
ATOM 919 C C . PRO A 1 115 ? 38.717 -20.258 -28.687 1.00 67.88 115 PRO A C 1
ATOM 921 O O . PRO A 1 115 ? 39.592 -21.116 -28.822 1.00 67.88 115 PRO A O 1
ATOM 924 N N . THR A 1 116 ? 38.997 -18.967 -28.528 1.00 70.12 116 THR A N 1
ATOM 925 C CA . THR A 1 116 ? 40.361 -18.481 -28.342 1.00 70.12 116 THR A CA 1
ATOM 926 C C . THR A 1 116 ? 40.927 -19.124 -27.080 1.00 70.12 116 THR A C 1
ATOM 928 O O . THR A 1 116 ? 40.307 -19.061 -26.017 1.00 70.12 116 THR A O 1
ATOM 931 N N . ALA A 1 117 ? 42.091 -19.768 -27.190 1.00 67.25 117 ALA A N 1
ATOM 932 C CA . ALA A 1 117 ? 42.752 -20.387 -26.049 1.00 67.25 117 ALA A CA 1
ATOM 933 C C . ALA A 1 117 ? 43.012 -19.327 -24.964 1.00 67.25 117 ALA A C 1
ATOM 935 O O . ALA A 1 117 ? 43.727 -18.356 -25.198 1.00 67.25 117 ALA A O 1
ATOM 936 N N . PHE A 1 118 ? 42.407 -19.506 -23.789 1.00 72.81 118 PHE A N 1
ATOM 937 C CA . PHE A 1 118 ? 42.449 -18.530 -22.693 1.00 72.81 118 PHE A CA 1
ATOM 938 C C . PHE A 1 118 ? 43.490 -18.868 -21.618 1.00 72.81 118 PHE A C 1
ATOM 940 O O . PHE A 1 118 ? 43.702 -18.087 -20.694 1.00 72.81 118 PHE A O 1
ATOM 947 N N . ALA A 1 119 ? 44.145 -20.024 -21.721 1.00 70.12 119 ALA A N 1
ATOM 948 C CA . ALA A 1 119 ? 45.113 -20.482 -20.737 1.00 70.12 119 ALA A CA 1
ATOM 949 C C . ALA A 1 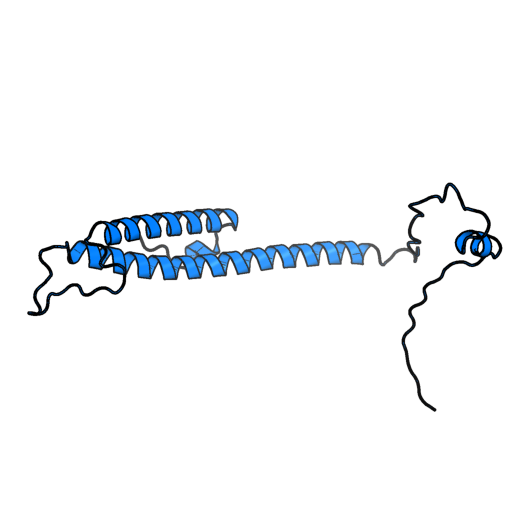119 ? 46.289 -21.193 -21.411 1.00 70.12 119 ALA A C 1
ATOM 951 O O . ALA A 1 119 ? 46.102 -22.035 -22.290 1.00 70.12 119 ALA A O 1
ATOM 952 N N . ARG A 1 120 ? 47.508 -20.866 -20.967 1.00 69.38 120 ARG A N 1
ATOM 953 C CA . ARG A 1 120 ? 48.739 -21.575 -21.331 1.00 69.38 120 ARG A CA 1
ATOM 954 C C . ARG A 1 120 ? 49.192 -22.401 -20.134 1.00 69.38 120 ARG A C 1
ATOM 956 O O . ARG A 1 120 ? 49.400 -21.849 -19.057 1.00 69.38 120 ARG A O 1
ATOM 963 N N . VAL A 1 121 ? 49.369 -23.704 -20.325 1.00 70.12 121 VAL A N 1
ATOM 964 C CA . VAL A 1 121 ? 49.939 -24.582 -19.295 1.00 70.12 121 VAL A CA 1
ATOM 965 C C . VAL A 1 121 ? 51.423 -24.238 -19.149 1.00 70.12 121 VAL A C 1
ATOM 967 O O . VAL A 1 121 ? 52.163 -24.270 -20.130 1.00 70.12 121 VAL A O 1
ATOM 970 N N . SER A 1 122 ? 51.847 -23.827 -17.953 1.00 72.19 122 SER A N 1
ATOM 971 C CA . SER A 1 122 ? 53.219 -23.366 -17.698 1.00 72.19 122 SER A CA 1
ATOM 972 C C . SER A 1 122 ? 54.156 -24.473 -17.218 1.00 72.19 122 SER A C 1
ATOM 974 O O . SER A 1 122 ? 55.354 -24.380 -17.472 1.00 72.19 122 SER A O 1
ATOM 976 N N . GLN A 1 123 ? 53.639 -25.505 -16.543 1.00 71.81 123 GLN A N 1
ATOM 977 C CA . GLN A 1 123 ? 54.416 -26.635 -16.030 1.00 71.81 123 GLN A CA 1
ATOM 978 C C . GLN A 1 123 ? 53.576 -27.914 -16.028 1.00 71.81 123 GLN A C 1
ATOM 980 O O . GLN A 1 123 ? 52.375 -27.877 -15.762 1.00 71.81 123 GLN A O 1
ATOM 985 N N . VAL A 1 124 ? 54.229 -29.040 -16.303 1.00 74.06 124 VAL A N 1
ATOM 986 C CA . VAL A 1 124 ? 53.667 -30.389 -16.188 1.00 74.06 124 VAL A CA 1
ATOM 987 C C . VAL A 1 124 ? 54.659 -31.216 -15.373 1.00 74.06 124 VAL A C 1
ATOM 989 O O . VAL A 1 124 ? 55.861 -31.112 -15.596 1.00 74.06 124 VAL A O 1
ATOM 992 N N . THR A 1 125 ? 54.173 -31.987 -14.401 1.00 73.19 125 THR A N 1
ATOM 993 C CA . THR A 1 125 ? 55.009 -32.828 -13.532 1.00 73.19 125 THR A CA 1
ATOM 994 C C . THR A 1 125 ? 55.197 -34.230 -14.111 1.00 73.19 125 THR A C 1
ATOM 996 O O . THR A 1 125 ? 54.252 -34.816 -14.656 1.00 73.19 125 THR A O 1
ATOM 999 N N . ASP A 1 126 ? 56.407 -34.776 -13.960 1.00 76.00 126 ASP A N 1
ATOM 1000 C CA . ASP A 1 126 ? 56.772 -36.108 -14.449 1.00 76.00 126 ASP A CA 1
ATOM 1001 C C . ASP A 1 126 ? 55.932 -37.198 -13.767 1.00 76.00 126 ASP A C 1
ATOM 1003 O O . ASP A 1 126 ? 55.775 -37.221 -12.546 1.00 76.00 126 ASP A O 1
ATOM 1007 N N . GLY A 1 127 ? 55.356 -38.095 -14.572 1.00 73.19 127 GLY A N 1
ATOM 1008 C CA . GLY A 1 127 ? 54.481 -39.176 -14.101 1.00 73.19 127 GLY A CA 1
ATOM 1009 C C . GLY A 1 127 ? 53.009 -38.792 -13.891 1.00 73.19 127 GLY A C 1
ATOM 1010 O O . GLY A 1 127 ? 52.227 -39.629 -13.443 1.00 73.19 127 GLY A O 1
ATOM 1011 N N . SER A 1 128 ? 52.600 -37.561 -14.218 1.00 69.56 128 SER A N 1
ATOM 1012 C CA . SER A 1 128 ? 51.188 -37.158 -14.160 1.00 69.56 128 SER A CA 1
ATOM 1013 C C . SER A 1 128 ? 50.403 -37.565 -15.422 1.00 69.56 128 SER A C 1
ATOM 1015 O O . SER A 1 128 ? 50.977 -37.631 -16.512 1.00 69.56 128 SER A O 1
ATOM 1017 N N . PRO A 1 129 ? 49.069 -37.751 -15.334 1.00 72.75 129 PRO A N 1
ATOM 1018 C CA . PRO A 1 129 ? 48.220 -38.012 -16.504 1.00 72.75 129 PRO A CA 1
ATOM 1019 C C . PRO A 1 129 ? 48.322 -36.933 -17.597 1.00 72.75 129 PRO A C 1
ATOM 1021 O O . PRO A 1 129 ? 48.126 -37.220 -18.776 1.00 72.75 129 PRO A O 1
ATOM 1024 N N . ALA A 1 130 ? 48.673 -35.698 -17.218 1.00 68.88 130 ALA A N 1
ATOM 1025 C CA . ALA A 1 130 ? 48.903 -34.594 -18.146 1.00 68.88 130 ALA A CA 1
ATOM 1026 C C . ALA A 1 130 ? 50.229 -34.727 -18.925 1.00 68.88 130 ALA A C 1
ATOM 1028 O O . ALA A 1 130 ? 50.303 -34.282 -20.070 1.00 68.88 130 ALA A O 1
ATOM 1029 N N . ALA A 1 131 ? 51.256 -35.371 -18.351 1.00 72.06 131 ALA A N 1
ATOM 1030 C CA . ALA A 1 131 ? 52.534 -35.623 -19.024 1.00 72.06 131 ALA A CA 1
ATOM 1031 C C . ALA A 1 131 ? 52.391 -36.654 -20.153 1.00 72.06 131 ALA A C 1
ATOM 1033 O O . ALA A 1 131 ? 52.923 -36.460 -21.243 1.00 72.06 131 ALA A O 1
ATOM 1034 N N . SER A 1 132 ? 51.617 -37.720 -19.926 1.00 64.56 132 SER A N 1
ATOM 1035 C CA . SER A 1 132 ? 51.357 -38.750 -20.943 1.00 64.56 132 SER A CA 1
ATOM 1036 C C . SER A 1 132 ? 50.472 -38.248 -22.093 1.00 64.56 132 SER A C 1
ATOM 1038 O O . SER A 1 132 ? 50.577 -38.742 -23.212 1.00 64.56 132 SER A O 1
ATOM 1040 N N . ALA A 1 133 ? 49.631 -37.247 -21.827 1.00 62.88 133 ALA A N 1
ATOM 1041 C CA . ALA A 1 133 ? 48.706 -36.635 -22.778 1.00 62.88 133 ALA A CA 1
ATOM 1042 C C . ALA A 1 133 ? 49.385 -35.731 -23.828 1.00 62.88 133 ALA A C 1
ATOM 1044 O O . ALA A 1 133 ? 48.977 -35.712 -24.983 1.00 62.88 133 ALA A O 1
ATOM 1045 N N . VAL A 1 1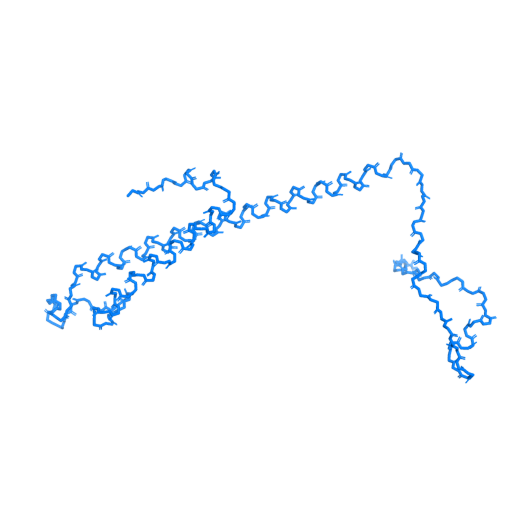34 ? 50.443 -34.999 -23.467 1.00 60.91 134 VAL A N 1
ATOM 1046 C CA . VAL A 1 134 ? 51.120 -34.059 -24.389 1.00 60.91 134 VAL A CA 1
ATOM 1047 C C . VAL A 1 134 ? 51.841 -34.762 -25.550 1.00 60.91 134 VAL A C 1
ATOM 1049 O O . VAL A 1 134 ? 52.094 -34.143 -26.579 1.00 60.91 134 VAL A O 1
ATOM 1052 N N . SER A 1 135 ? 52.152 -36.055 -25.421 1.00 54.94 135 SER A N 1
ATOM 1053 C CA . SER A 1 135 ? 52.920 -36.807 -26.424 1.00 54.94 135 SER A CA 1
ATOM 1054 C C . SER A 1 135 ? 52.093 -37.315 -27.615 1.00 54.94 135 SER A C 1
ATOM 1056 O O . SER A 1 135 ? 5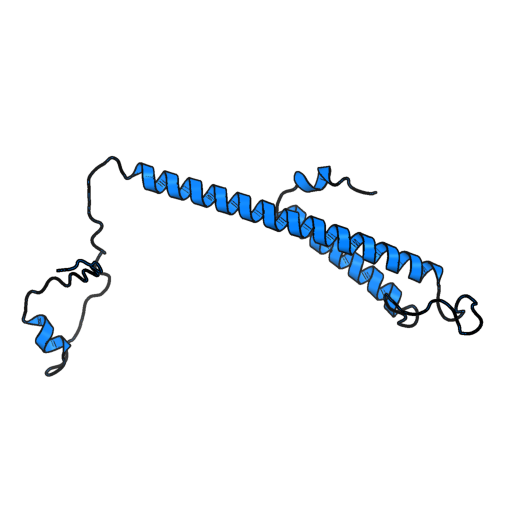2.656 -37.954 -28.506 1.00 54.94 135 SER A O 1
ATOM 1058 N N . GLN A 1 136 ? 50.782 -37.078 -27.653 1.00 49.66 136 GLN A N 1
ATOM 1059 C CA . GLN A 1 136 ? 49.946 -37.443 -28.794 1.00 49.66 136 GLN A CA 1
ATOM 1060 C C . GLN A 1 136 ? 49.236 -36.193 -29.309 1.00 49.66 136 GLN A C 1
ATOM 1062 O O . GLN A 1 136 ? 48.513 -35.538 -28.565 1.00 49.66 136 GLN A O 1
ATOM 1067 N N . ASP A 1 137 ? 49.443 -35.861 -30.583 1.00 47.88 137 ASP A N 1
ATOM 1068 C CA . ASP A 1 137 ? 48.747 -34.779 -31.283 1.00 47.88 137 ASP A CA 1
ATOM 1069 C C . ASP A 1 137 ? 47.244 -35.095 -31.396 1.00 47.88 137 ASP A C 1
ATOM 1071 O O . ASP A 1 137 ? 46.745 -35.483 -32.454 1.00 47.88 137 ASP A O 1
ATOM 1075 N N . TYR A 1 138 ? 46.487 -34.951 -30.308 1.00 45.09 138 TYR A N 1
ATOM 1076 C CA . TYR A 1 138 ? 45.036 -35.078 -30.334 1.00 45.09 138 TYR A CA 1
ATOM 1077 C C . TYR A 1 138 ? 44.379 -33.708 -30.169 1.00 45.09 138 TYR A C 1
ATOM 1079 O O . TYR A 1 138 ? 44.387 -33.069 -29.118 1.00 45.09 138 TYR A O 1
ATOM 1087 N N . LYS A 1 139 ? 43.746 -33.252 -31.254 1.00 47.56 139 LYS A N 1
ATOM 1088 C CA . LYS A 1 139 ? 42.715 -32.215 -31.191 1.00 47.56 139 LYS A CA 1
ATOM 1089 C C . LYS A 1 139 ? 41.585 -32.755 -30.316 1.00 47.56 139 LYS A C 1
ATOM 1091 O O . LYS A 1 139 ? 40.874 -33.667 -30.731 1.00 47.56 139 LYS A O 1
ATOM 1096 N N . VAL A 1 140 ? 41.415 -32.200 -29.119 1.00 41.09 140 VAL A N 1
ATOM 1097 C CA . VAL A 1 140 ? 40.272 -32.512 -28.253 1.00 41.09 140 VAL A CA 1
ATOM 1098 C C . VAL A 1 140 ? 39.009 -31.950 -28.903 1.00 41.09 140 VAL A C 1
ATOM 1100 O O . VAL A 1 140 ? 38.656 -30.790 -28.713 1.00 41.09 140 VAL A O 1
ATOM 1103 N N . TYR A 1 141 ? 38.333 -32.770 -29.704 1.00 42.88 141 TYR A N 1
ATOM 1104 C CA . TYR A 1 141 ? 36.952 -32.537 -30.108 1.00 42.88 141 TYR A CA 1
ATOM 1105 C C . TYR A 1 141 ? 36.053 -33.296 -29.136 1.00 42.88 141 TYR A C 1
ATOM 1107 O O . TYR A 1 141 ? 35.897 -34.511 -29.240 1.00 42.88 141 TYR A O 1
ATOM 1115 N N . VAL A 1 142 ? 35.446 -32.583 -28.186 1.00 45.28 142 VAL A N 1
ATOM 1116 C CA . VAL A 1 142 ? 34.323 -33.134 -27.419 1.00 45.28 142 VAL A CA 1
ATOM 1117 C C . VAL A 1 142 ? 33.097 -33.088 -28.330 1.00 45.28 142 VAL A C 1
ATOM 1119 O O . VAL A 1 142 ? 32.347 -32.116 -28.348 1.00 45.28 142 VAL A O 1
ATOM 1122 N N . SER A 1 143 ? 32.932 -34.125 -29.150 1.00 40.84 143 SER A N 1
ATOM 1123 C CA . SER A 1 143 ? 31.684 -34.375 -29.867 1.00 40.84 143 SER A CA 1
ATOM 1124 C C . SER A 1 143 ? 30.732 -35.091 -28.914 1.00 40.84 143 SER A C 1
ATOM 1126 O O . SER A 1 143 ? 30.826 -36.302 -28.721 1.00 40.84 143 SER A O 1
ATOM 1128 N N . VAL A 1 144 ? 29.824 -34.343 -28.284 1.00 55.19 144 VAL A N 1
ATOM 1129 C CA . VAL A 1 144 ? 28.644 -34.944 -27.656 1.00 55.19 144 VAL A CA 1
ATOM 1130 C C . VAL A 1 144 ? 27.651 -35.231 -28.775 1.00 55.19 144 VAL A C 1
ATOM 1132 O O . VAL A 1 144 ? 26.831 -34.389 -29.127 1.00 55.19 144 VAL A O 1
ATOM 1135 N N . CYS A 1 145 ? 27.752 -36.420 -29.366 1.00 37.81 145 CYS A N 1
ATOM 1136 C CA . CYS A 1 145 ? 26.743 -36.938 -30.279 1.00 37.81 145 CYS A CA 1
ATOM 1137 C C . CYS A 1 145 ? 26.011 -38.092 -29.590 1.00 37.81 145 CYS A C 1
ATOM 1139 O O . CYS A 1 145 ? 26.331 -39.267 -29.752 1.00 37.81 145 CYS A O 1
ATOM 1141 N N . CYS A 1 146 ? 25.024 -37.725 -28.775 1.00 52.47 146 CYS A N 1
ATOM 1142 C CA . CYS A 1 146 ? 23.853 -38.568 -28.586 1.00 52.47 146 CYS A CA 1
ATOM 1143 C C . CYS A 1 146 ? 23.107 -38.620 -29.926 1.00 52.47 146 CYS A C 1
ATOM 1145 O O . CYS A 1 146 ? 22.748 -37.552 -30.410 1.00 52.47 146 CYS A O 1
ATOM 1147 N N . LEU A 1 147 ? 22.889 -39.814 -30.497 1.00 46.06 147 LEU A N 1
ATOM 1148 C CA . LEU A 1 147 ? 21.702 -40.265 -31.263 1.00 46.06 147 LEU A CA 1
ATOM 1149 C C . LEU A 1 147 ? 22.045 -41.617 -31.950 1.00 46.06 147 LEU A C 1
ATOM 1151 O O . LEU A 1 147 ? 22.956 -41.683 -32.761 1.00 46.06 147 LEU A O 1
ATOM 1155 N N . PHE A 1 148 ? 21.526 -42.768 -31.505 1.00 45.91 148 PHE A N 1
ATOM 1156 C CA . PHE A 1 148 ? 20.214 -43.350 -31.857 1.00 45.91 148 PHE A CA 1
ATOM 1157 C C . PHE A 1 148 ? 20.131 -43.905 -33.300 1.00 45.91 148 PHE A C 1
ATOM 1159 O O . PHE A 1 148 ? 19.831 -43.142 -34.208 1.00 45.91 148 PHE A O 1
ATOM 1166 N N . HIS A 1 149 ? 20.266 -45.228 -33.510 1.00 40.72 149 HIS A N 1
ATOM 1167 C CA . HIS A 1 149 ? 19.240 -46.029 -34.211 1.00 40.72 149 HIS A CA 1
ATOM 1168 C C . HIS A 1 149 ? 19.480 -47.548 -34.188 1.00 40.72 149 HIS A C 1
ATOM 1170 O O . HIS A 1 149 ? 20.600 -48.036 -34.108 1.00 40.72 149 HIS A O 1
ATOM 1176 N N . ARG A 1 150 ? 18.340 -48.237 -34.245 1.00 43.12 150 ARG A N 1
ATOM 1177 C CA . ARG A 1 150 ? 18.038 -49.667 -34.131 1.00 43.12 150 ARG A CA 1
ATOM 1178 C C . ARG A 1 150 ? 18.620 -50.553 -35.238 1.00 43.12 150 ARG A C 1
ATOM 1180 O O . ARG A 1 150 ? 18.809 -50.092 -36.360 1.00 43.12 150 ARG A O 1
ATOM 1187 N N . GLY A 1 151 ? 18.692 -51.845 -34.921 1.00 40.78 151 GLY A N 1
ATOM 1188 C CA . GLY A 1 151 ? 18.760 -52.979 -35.841 1.00 40.78 151 GLY A CA 1
ATOM 1189 C C . GLY A 1 151 ? 18.863 -54.265 -35.050 1.00 40.78 151 GLY A C 1
ATOM 1190 O O . GLY A 1 151 ? 20.007 -54.738 -34.915 1.00 40.78 151 GLY A O 1
#

Secondary structure (DSSP, 8-state):
----HHHHTTS-HHHHHHHHHHHHHHHHHHHHHHHHTTT-TTT--SB-SSSSBPTTS-HHHHHHHHHHHHHHHHHHHHHHHHHHHHHHHHHHHHHHHHHHHHHTTSSS-----PPPP--------TTSHHHHHTTS---------------

Radius of gyration: 32.85 Å; chains: 1; bounding box: 80×64×70 Å

InterPro domains:
  IPR035269 26S Proteasome non-ATPase regulatory subunit 9 [PTHR12651] (12-133)
  IPR040815 Nas2, N-terminal [PF18265] (14-92)

Sequence (151 aa):
MELSEEDWSKLSPEELMDRKDAIETEMQACNTVLENQGGVGMNGRLVDDEGFPRPDIDVYAVRRARNRIICLRNDHKAVMKLIEEKLHQIHAETRLRRGAESEGVARGEERRILPTAFARVSQVTDGSPAASAVSQDYK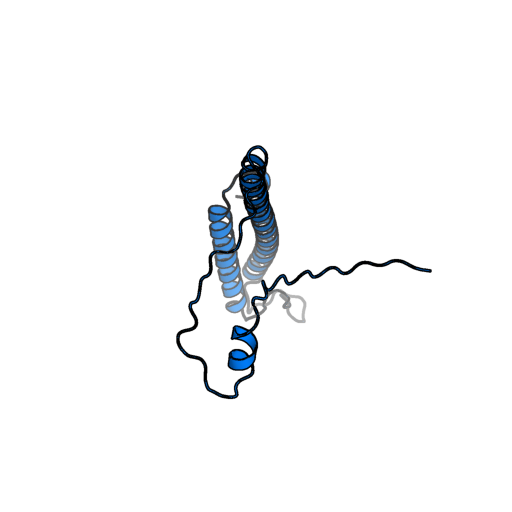VYVSVCCLFHRG

Foldseek 3Di:
DDDDLVVLLPDDLVVLVVVLVVLVVLLVVLQVLCCVFVVCGLDRDQADPVGHGDPSGDSVSNVVSNVSNVVSVVVSVSSVVSSVVNVVVVVVVVVVVVVVVVVVPVPDDDPPCDPDDPDDDPDDDPPDPVVVVVPDPDDPDPPPDDDDDDD

pLDDT: mean 78.59, std 19.03, range [37.81, 97.62]

Organism: Geodia barretti (NCBI:txid519541)